Protein AF-A0A2W5SDN1-F1 (afdb_monomer_lite)

Radius of gyration: 18.57 Å; chains: 1; bounding box: 46×20×50 Å

Organism: Variovorax paradoxus (NCBI:txid34073)

Secondary structure (DSSP, 8-state):
--HHHHHHHHHHHHHTTSS-S-HHHHHHHHHHHHHHHHHHHHHHHHHS-----HHHHHHHHHHHHHHHHHHHHHHHHHHHHHHHHHHHHHHH--

Structure (mmCIF, N/CA/C/O backbone):
data_AF-A0A2W5SDN1-F1
#
_entry.id   AF-A0A2W5SDN1-F1
#
loop_
_atom_site.group_PDB
_atom_site.id
_atom_site.type_symbol
_atom_site.label_atom_id
_atom_site.label_alt_id
_atom_site.label_comp_id
_atom_site.label_asym_id
_atom_site.label_entity_id
_atom_site.label_seq_id
_atom_site.pdbx_PDB_ins_code
_atom_site.Cartn_x
_atom_site.Cartn_y
_atom_site.Cartn_z
_atom_site.occupancy
_atom_site.B_iso_or_equiv
_atom_site.auth_seq_id
_atom_site.auth_comp_id
_atom_site.auth_asym_id
_atom_site.auth_atom_id
_atom_site.pdbx_PDB_model_num
ATOM 1 N N . MET A 1 1 ? 22.053 10.374 -5.578 1.00 54.53 1 MET A N 1
ATOM 2 C CA . MET A 1 1 ? 20.990 11.155 -6.254 1.00 54.53 1 MET A CA 1
ATOM 3 C C . MET A 1 1 ? 19.885 11.469 -5.247 1.00 54.53 1 MET A C 1
ATOM 5 O O . MET A 1 1 ? 19.627 10.624 -4.400 1.00 54.53 1 MET A O 1
ATOM 9 N N . LYS A 1 2 ? 19.266 12.659 -5.261 1.00 60.94 2 LYS A N 1
ATOM 10 C CA . LYS A 1 2 ? 18.181 12.971 -4.306 1.00 60.94 2 LYS A CA 1
ATOM 11 C C . LYS A 1 2 ? 16.908 12.193 -4.702 1.00 60.94 2 LYS A C 1
ATOM 13 O O . LYS A 1 2 ? 16.585 12.199 -5.888 1.00 60.94 2 LYS A O 1
ATOM 18 N N . PRO A 1 3 ? 16.160 11.581 -3.761 1.00 54.34 3 PRO A N 1
ATOM 19 C CA . PRO A 1 3 ? 14.927 10.834 -4.058 1.00 54.34 3 PRO A CA 1
ATOM 20 C C . PRO A 1 3 ? 13.903 11.634 -4.873 1.00 54.34 3 PRO A C 1
ATOM 22 O O . PRO A 1 3 ? 13.243 11.092 -5.752 1.00 54.34 3 PRO A O 1
ATOM 25 N N . ALA A 1 4 ? 13.841 12.948 -4.639 1.00 58.00 4 ALA A N 1
ATOM 26 C CA . ALA A 1 4 ? 12.994 13.867 -5.394 1.00 58.00 4 ALA A CA 1
ATOM 27 C C . ALA A 1 4 ? 13.322 13.878 -6.897 1.00 58.00 4 ALA A C 1
ATOM 29 O O . ALA A 1 4 ? 12.419 13.868 -7.721 1.00 58.00 4 ALA A O 1
ATOM 30 N N . THR A 1 5 ? 14.605 13.834 -7.264 1.00 59.72 5 THR A N 1
ATOM 31 C CA . THR A 1 5 ? 15.045 13.822 -8.668 1.00 59.72 5 THR A CA 1
ATOM 32 C C . THR A 1 5 ? 14.633 12.531 -9.376 1.00 59.72 5 THR A C 1
ATOM 34 O O . THR A 1 5 ? 14.241 12.565 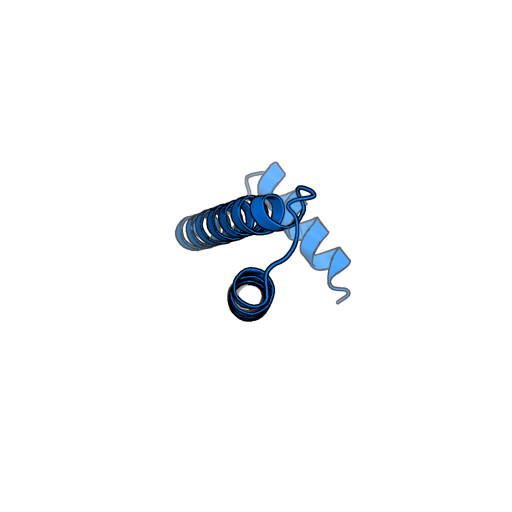-10.537 1.00 59.72 5 THR A O 1
ATOM 37 N N . TYR A 1 6 ? 14.678 11.402 -8.664 1.00 61.53 6 TYR A N 1
ATOM 38 C CA . TYR A 1 6 ? 14.247 10.108 -9.191 1.00 61.53 6 TYR A CA 1
ATOM 39 C C . TYR A 1 6 ? 12.728 10.057 -9.404 1.00 61.53 6 TYR A C 1
ATOM 41 O O . TYR A 1 6 ? 12.257 9.605 -10.445 1.00 61.53 6 TYR A O 1
ATOM 49 N N . LEU A 1 7 ? 11.961 10.602 -8.454 1.00 65.31 7 LEU A N 1
ATOM 50 C CA . LEU A 1 7 ? 10.506 10.702 -8.566 1.00 65.31 7 LEU A CA 1
ATOM 51 C C . LEU A 1 7 ? 10.085 11.566 -9.763 1.00 65.31 7 LEU A C 1
ATOM 53 O O . LEU A 1 7 ? 9.194 11.185 -10.517 1.00 65.31 7 LEU A O 1
ATOM 57 N N . THR A 1 8 ? 10.756 12.704 -9.970 1.00 72.44 8 THR A N 1
ATOM 58 C CA . THR A 1 8 ? 10.498 13.589 -11.115 1.00 72.44 8 THR A CA 1
ATOM 59 C C . THR A 1 8 ? 10.740 12.881 -12.447 1.00 72.44 8 THR A C 1
ATOM 61 O O . THR A 1 8 ? 9.964 13.070 -13.378 1.00 72.44 8 THR A O 1
ATOM 64 N N . LEU A 1 9 ? 11.771 12.036 -12.539 1.00 64.81 9 LEU A N 1
ATOM 65 C CA . LEU A 1 9 ? 12.069 11.263 -13.749 1.00 64.81 9 LEU A CA 1
ATOM 66 C C . LEU A 1 9 ? 11.055 10.143 -14.004 1.00 64.81 9 LEU A C 1
ATOM 68 O O . LEU A 1 9 ? 10.630 9.968 -15.141 1.00 64.81 9 LEU A O 1
ATOM 72 N N . LEU A 1 10 ? 10.606 9.439 -12.961 1.00 66.44 10 LEU A N 1
ATOM 73 C CA . LEU A 1 10 ? 9.527 8.448 -13.074 1.00 66.44 10 LEU A CA 1
ATOM 74 C C . LEU A 1 10 ? 8.228 9.081 -13.586 1.00 66.44 10 LEU A C 1
ATOM 76 O O . LEU A 1 10 ? 7.591 8.539 -14.486 1.00 66.44 10 LEU A O 1
ATOM 80 N N . ILE A 1 11 ? 7.862 10.249 -13.051 1.00 68.75 11 ILE A N 1
ATOM 81 C CA . ILE A 1 11 ? 6.680 11.000 -13.493 1.00 68.75 11 ILE A CA 1
ATOM 82 C C . ILE A 1 11 ? 6.861 11.479 -14.938 1.00 68.75 11 ILE A C 1
ATOM 84 O O . ILE A 1 11 ? 5.956 11.316 -15.751 1.00 68.75 11 ILE A O 1
ATOM 88 N N . HIS A 1 12 ? 8.029 12.034 -15.274 1.00 68.19 12 HIS A N 1
ATOM 89 C CA . HIS A 1 12 ? 8.330 12.519 -16.621 1.00 68.19 12 HIS A CA 1
ATOM 90 C C . HIS A 1 12 ? 8.251 11.401 -17.663 1.00 68.19 12 HIS A C 1
ATOM 92 O O . HIS A 1 12 ? 7.603 11.564 -18.693 1.00 68.19 12 HIS A O 1
ATOM 98 N N . ASN A 1 13 ? 8.847 10.244 -17.378 1.00 61.62 13 ASN A N 1
ATOM 99 C CA . ASN A 1 13 ? 8.794 9.117 -18.294 1.00 61.62 13 ASN A CA 1
ATOM 100 C C . ASN A 1 13 ? 7.353 8.579 -18.405 1.00 61.62 13 ASN A C 1
ATOM 102 O O . ASN A 1 13 ? 6.927 8.216 -19.499 1.00 61.62 13 ASN A O 1
ATOM 106 N N . HIS A 1 14 ? 6.592 8.526 -17.297 1.00 62.03 14 HIS A N 1
ATOM 107 C CA . HIS A 1 14 ? 5.208 8.028 -17.299 1.00 62.03 14 HIS A CA 1
ATOM 108 C C . HIS A 1 14 ? 4.306 8.905 -18.173 1.00 62.03 14 HIS A C 1
ATOM 110 O O . HIS A 1 14 ? 3.502 8.395 -18.947 1.00 62.03 14 HIS A O 1
ATOM 116 N N . VAL A 1 15 ? 4.483 10.226 -18.086 1.00 59.81 15 VAL A N 1
ATOM 117 C CA . VAL A 1 15 ? 3.776 11.211 -18.916 1.00 59.81 15 VAL A CA 1
ATOM 118 C C . VAL A 1 15 ? 4.178 11.106 -20.393 1.00 59.81 15 VAL A C 1
ATOM 120 O O . VAL A 1 15 ? 3.336 11.316 -21.262 1.00 59.81 15 VAL A O 1
ATOM 123 N N . ASN A 1 16 ? 5.429 10.743 -20.684 1.00 62.53 16 ASN A N 1
ATOM 124 C CA . ASN A 1 16 ? 5.963 10.680 -22.048 1.00 62.53 16 ASN A CA 1
ATOM 125 C C . ASN A 1 16 ? 5.892 9.288 -22.703 1.00 62.53 16 ASN A C 1
ATOM 127 O O . ASN A 1 16 ? 6.384 9.123 -23.817 1.00 62.53 16 ASN A O 1
ATOM 131 N N . ALA A 1 17 ? 5.270 8.302 -22.044 1.00 57.22 17 ALA A N 1
ATOM 132 C CA . ALA A 1 17 ? 5.097 6.931 -22.539 1.00 57.22 17 ALA A CA 1
ATOM 133 C C . ALA A 1 17 ? 6.407 6.227 -22.966 1.00 57.22 17 ALA A C 1
ATOM 135 O O . ALA A 1 17 ? 6.401 5.345 -23.825 1.00 57.22 17 ALA A O 1
ATOM 136 N N . THR A 1 18 ? 7.535 6.592 -22.353 1.00 57.50 18 THR A N 1
ATOM 137 C CA . THR A 1 18 ? 8.844 5.972 -22.601 1.00 57.50 18 THR A CA 1
ATOM 138 C C . THR A 1 18 ? 8.975 4.703 -21.758 1.00 57.50 18 THR A C 1
ATOM 140 O O . THR A 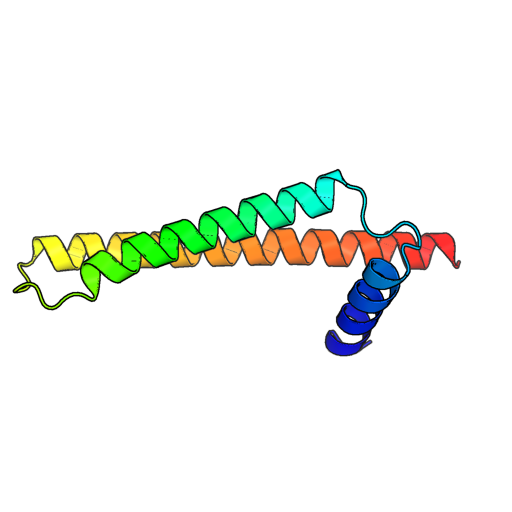1 18 ? 9.521 4.766 -20.668 1.00 57.50 18 THR A O 1
ATOM 143 N N . ASP A 1 19 ? 8.388 3.595 -22.223 1.00 56.59 19 ASP A N 1
ATOM 144 C CA . ASP A 1 19 ? 8.258 2.273 -21.568 1.00 56.59 19 ASP A CA 1
ATOM 145 C C . ASP A 1 19 ? 8.598 2.250 -20.062 1.00 56.59 19 ASP A C 1
ATOM 147 O O . ASP A 1 19 ? 9.680 1.867 -19.608 1.00 56.59 19 ASP A O 1
ATOM 151 N N . VAL A 1 20 ? 7.659 2.793 -19.285 1.00 56.97 20 VAL A N 1
ATOM 152 C CA . VAL A 1 20 ? 7.828 3.095 -17.865 1.00 56.97 20 VAL A CA 1
ATOM 153 C C . VAL A 1 20 ? 7.180 2.040 -17.027 1.00 56.97 20 VAL A C 1
ATOM 155 O O . VAL A 1 20 ? 5.956 1.947 -17.024 1.00 56.97 20 VAL A O 1
ATOM 158 N N . LEU A 1 21 ? 8.015 1.389 -16.220 1.00 55.09 21 LEU A N 1
ATOM 159 C CA . LEU A 1 21 ? 7.635 0.468 -15.161 1.00 55.09 21 LEU A CA 1
ATOM 160 C C . LEU A 1 21 ? 6.842 -0.737 -15.710 1.00 55.09 21 LEU A C 1
ATOM 162 O O . LEU A 1 21 ? 5.708 -0.582 -16.161 1.00 55.09 21 LEU A O 1
ATOM 166 N N . PRO A 1 22 ? 7.382 -1.966 -15.646 1.00 65.44 22 PRO A N 1
ATOM 167 C CA . PRO A 1 22 ? 6.665 -3.155 -16.101 1.00 65.44 22 PRO A CA 1
ATOM 168 C C . PRO A 1 22 ? 5.243 -3.175 -15.523 1.00 65.44 22 PRO A C 1
ATOM 170 O O . PRO A 1 22 ? 5.083 -2.995 -14.318 1.00 65.44 22 PRO A O 1
ATOM 173 N N . SER A 1 23 ? 4.213 -3.385 -16.350 1.00 63.41 23 SER A N 1
ATOM 174 C CA . SER A 1 23 ? 2.786 -3.262 -15.973 1.00 63.41 23 SER A CA 1
ATOM 175 C C . SER A 1 23 ? 2.425 -3.932 -14.639 1.00 63.41 23 SER A C 1
ATOM 177 O O . SER A 1 23 ? 1.694 -3.368 -13.828 1.00 63.41 23 SER A O 1
ATOM 179 N N . ARG A 1 24 ? 3.047 -5.081 -14.356 1.00 68.62 24 ARG A N 1
ATOM 180 C CA . ARG A 1 24 ? 2.943 -5.819 -13.086 1.00 68.62 24 ARG A CA 1
ATOM 181 C C . ARG A 1 24 ? 3.298 -4.991 -11.838 1.00 68.62 24 ARG A C 1
ATOM 183 O O . ARG A 1 24 ? 2.695 -5.170 -10.786 1.00 68.62 24 ARG A O 1
ATOM 190 N N . GLU A 1 25 ? 4.291 -4.110 -11.931 1.00 63.53 25 GLU A N 1
ATOM 191 C CA . GLU A 1 25 ? 4.776 -3.273 -10.827 1.00 63.53 25 GLU A CA 1
ATOM 192 C C . GLU A 1 25 ? 3.819 -2.102 -10.581 1.00 63.53 25 GLU A C 1
ATOM 194 O O . GLU A 1 25 ? 3.562 -1.738 -9.433 1.00 63.53 25 GLU A O 1
ATOM 199 N N . LEU A 1 26 ? 3.215 -1.571 -11.649 1.00 68.69 26 LEU A N 1
ATOM 200 C CA . LEU A 1 26 ? 2.174 -0.550 -11.555 1.00 68.69 26 LEU A CA 1
ATOM 201 C C . LEU A 1 26 ? 0.890 -1.114 -10.930 1.00 68.69 26 LEU A C 1
ATOM 203 O O . LEU A 1 26 ? 0.263 -0.454 -10.100 1.00 68.69 26 LEU A O 1
ATOM 207 N N . ASP A 1 27 ? 0.513 -2.337 -11.294 1.00 73.25 27 ASP A N 1
ATOM 208 C CA . ASP A 1 27 ? -0.661 -3.006 -10.733 1.00 73.25 27 ASP A CA 1
ATOM 209 C C . ASP A 1 27 ? -0.476 -3.329 -9.244 1.00 73.25 27 ASP A C 1
ATOM 211 O O . ASP A 1 27 ? -1.393 -3.114 -8.448 1.00 73.25 27 ASP A O 1
ATOM 215 N N . ALA A 1 28 ? 0.732 -3.731 -8.832 1.00 74.06 28 ALA A N 1
ATOM 216 C CA . ALA A 1 28 ? 1.067 -3.912 -7.420 1.00 74.06 28 ALA A CA 1
ATOM 217 C C . ALA A 1 28 ? 0.936 -2.600 -6.618 1.00 74.06 28 ALA A C 1
ATOM 219 O O . ALA A 1 28 ? 0.390 -2.594 -5.511 1.00 74.06 28 ALA A O 1
ATOM 220 N N . LEU A 1 29 ? 1.368 -1.469 -7.188 1.00 72.81 29 LEU A N 1
ATOM 221 C CA . LEU A 1 29 ? 1.240 -0.157 -6.548 1.00 72.81 29 LEU A CA 1
ATOM 222 C C . LEU A 1 29 ? -0.228 0.292 -6.434 1.00 72.81 29 LEU A C 1
ATOM 224 O O . LEU A 1 29 ? -0.653 0.801 -5.392 1.00 72.81 29 LEU A O 1
ATOM 228 N N . LYS A 1 30 ? -1.035 0.067 -7.477 1.00 71.94 30 LYS A N 1
ATOM 229 C CA . LYS A 1 30 ? -2.486 0.321 -7.450 1.00 71.94 30 LYS A CA 1
ATOM 230 C C . LYS A 1 30 ? -3.196 -0.524 -6.388 1.00 71.94 30 LYS A C 1
ATOM 232 O O . LYS A 1 30 ? -4.034 -0.003 -5.656 1.00 71.94 30 LYS A O 1
ATOM 237 N N . ALA A 1 31 ? -2.840 -1.801 -6.258 1.00 79.44 31 ALA A N 1
ATOM 238 C CA . ALA A 1 31 ? -3.405 -2.672 -5.230 1.00 79.44 31 ALA A CA 1
ATOM 239 C C . ALA A 1 31 ? -3.047 -2.186 -3.814 1.00 79.44 31 ALA A C 1
ATOM 241 O O . ALA A 1 31 ? -3.922 -2.070 -2.955 1.00 79.44 31 ALA A O 1
ATOM 242 N N . SER A 1 32 ? -1.784 -1.815 -3.589 1.00 74.88 32 SER A N 1
ATOM 243 C CA . SER A 1 32 ? -1.322 -1.289 -2.299 1.00 74.88 32 SER A CA 1
ATOM 244 C C . SER A 1 32 ? -2.023 0.024 -1.916 1.00 74.88 32 SER A C 1
ATOM 246 O O . SER A 1 32 ? -2.513 0.175 -0.796 1.00 74.88 32 SER A O 1
ATOM 248 N N . THR A 1 33 ? -2.161 0.960 -2.859 1.00 73.38 33 THR A N 1
ATOM 249 C CA . THR A 1 33 ? -2.883 2.225 -2.620 1.00 73.38 33 THR A CA 1
ATOM 250 C C . THR A 1 33 ? -4.371 2.016 -2.334 1.00 73.38 33 THR A C 1
ATOM 252 O O . THR A 1 33 ? -4.918 2.672 -1.442 1.00 73.38 33 THR A O 1
ATOM 255 N N . ALA A 1 34 ? -5.024 1.068 -3.012 1.00 78.69 34 ALA A N 1
ATOM 256 C CA . ALA A 1 34 ? -6.405 0.693 -2.719 1.00 78.69 34 ALA A CA 1
ATOM 257 C C . ALA A 1 34 ? -6.558 0.109 -1.302 1.00 78.69 34 ALA A C 1
ATOM 259 O O . ALA A 1 34 ? -7.526 0.440 -0.607 1.00 78.69 34 ALA A O 1
ATOM 260 N N . HIS A 1 35 ? -5.589 -0.697 -0.851 1.00 82.38 35 HIS A N 1
ATOM 261 C CA . HIS A 1 35 ? -5.589 -1.264 0.496 1.00 82.38 35 HIS A CA 1
ATOM 262 C C . HIS A 1 35 ? -5.458 -0.171 1.568 1.00 82.38 35 HIS A C 1
ATOM 264 O O . HIS A 1 35 ? -6.287 -0.088 2.476 1.00 82.38 35 HIS A O 1
ATOM 270 N N . MET A 1 36 ? -4.510 0.758 1.405 1.00 78.25 36 MET A N 1
ATOM 271 C CA . MET A 1 36 ? -4.359 1.904 2.315 1.00 78.25 36 MET A CA 1
ATOM 272 C C . MET A 1 36 ? -5.624 2.774 2.383 1.00 78.25 36 MET A C 1
ATOM 274 O O . MET A 1 36 ? -6.018 3.234 3.456 1.00 78.25 36 MET A O 1
ATOM 278 N N . ALA A 1 37 ? -6.310 2.978 1.254 1.00 75.06 37 ALA A N 1
ATOM 279 C CA . ALA A 1 37 ? -7.571 3.716 1.229 1.00 75.06 37 ALA A CA 1
ATOM 280 C C . ALA A 1 37 ? -8.690 3.002 2.011 1.00 75.06 37 ALA A C 1
ATOM 282 O O . ALA A 1 37 ? -9.538 3.674 2.604 1.00 75.06 37 ALA A O 1
ATOM 283 N N . ALA A 1 38 ? -8.704 1.664 2.024 1.00 84.94 38 ALA A N 1
ATOM 284 C CA . ALA A 1 38 ? -9.641 0.872 2.819 1.00 84.94 38 ALA A CA 1
ATOM 285 C C . ALA A 1 38 ? -9.378 1.014 4.323 1.00 84.94 38 ALA A C 1
ATOM 287 O O . ALA A 1 38 ? -10.305 1.335 5.066 1.00 84.94 38 ALA A O 1
ATOM 288 N N . LEU A 1 39 ? -8.118 0.917 4.750 1.00 84.50 39 LEU A N 1
ATOM 289 C CA . LEU A 1 39 ? -7.709 1.182 6.136 1.00 84.50 39 LEU A CA 1
ATOM 290 C C . LEU A 1 39 ? -8.109 2.582 6.605 1.00 84.50 39 LEU A C 1
ATOM 292 O O . LEU A 1 39 ? -8.669 2.751 7.686 1.00 84.50 39 LEU A O 1
ATOM 296 N N . GLY A 1 40 ? -7.914 3.594 5.757 1.00 77.00 40 GLY A N 1
ATOM 297 C CA . GLY A 1 40 ? -8.350 4.957 6.054 1.00 77.00 40 GLY A CA 1
ATOM 298 C C . GLY A 1 40 ? -9.873 5.113 6.186 1.00 77.00 40 GLY A C 1
ATOM 299 O O . GLY A 1 40 ? -10.339 6.076 6.795 1.00 77.00 40 GLY A O 1
ATOM 300 N N . ARG A 1 41 ? -10.683 4.216 5.606 1.00 84.19 41 ARG A N 1
ATOM 301 C CA . ARG A 1 41 ? -12.140 4.187 5.838 1.00 84.19 41 ARG A CA 1
ATOM 302 C C . ARG A 1 41 ? -12.479 3.538 7.178 1.00 84.19 41 ARG A C 1
ATOM 304 O O . ARG A 1 41 ? -13.345 4.066 7.866 1.00 84.19 41 ARG A O 1
ATOM 311 N N . GLU A 1 42 ? -11.783 2.471 7.565 1.00 81.31 42 GLU A N 1
ATOM 312 C CA . GLU A 1 42 ? -11.970 1.833 8.877 1.00 81.31 42 GLU A CA 1
ATOM 313 C C . GLU A 1 42 ? -11.597 2.776 10.022 1.00 81.31 42 GLU A C 1
ATOM 315 O O . GLU A 1 42 ? -12.409 3.002 10.913 1.00 81.31 42 GLU A O 1
ATOM 320 N N . LEU A 1 43 ? -10.441 3.445 9.944 1.00 78.38 43 LEU A N 1
ATOM 321 C CA . LEU A 1 43 ? -10.016 4.419 10.959 1.00 78.38 43 LEU A CA 1
ATOM 322 C C . LEU A 1 43 ? -11.032 5.549 11.169 1.00 78.38 43 LEU A C 1
ATOM 324 O O . LEU A 1 43 ? -11.227 6.018 12.287 1.00 78.38 43 LEU A O 1
ATOM 328 N N . ARG A 1 44 ? -11.718 5.976 10.102 1.00 78.62 44 ARG A N 1
ATOM 329 C CA . ARG A 1 44 ? -12.746 7.021 10.192 1.00 78.62 44 ARG A CA 1
ATOM 330 C C . ARG A 1 44 ? -13.961 6.601 11.014 1.00 78.62 44 ARG A C 1
ATOM 332 O O . ARG A 1 44 ? -14.580 7.479 11.603 1.00 78.62 44 ARG A O 1
ATOM 339 N N . LYS A 1 45 ? -14.281 5.306 11.100 1.00 77.00 45 LYS A N 1
ATOM 340 C CA . LYS A 1 45 ? -15.387 4.812 11.938 1.00 77.00 45 LYS A CA 1
ATOM 341 C C . LYS A 1 45 ? -15.119 5.036 13.428 1.00 77.00 45 LYS A C 1
ATOM 343 O O . LYS A 1 45 ? -16.055 5.323 14.161 1.00 77.00 45 LYS A O 1
ATOM 348 N N . PHE A 1 46 ? -13.851 4.989 13.840 1.00 67.12 46 PHE A N 1
ATOM 349 C CA . PHE A 1 46 ? -13.420 5.250 15.218 1.00 67.12 46 PHE A CA 1
ATOM 350 C C . PHE A 1 46 ? -13.232 6.742 15.535 1.00 67.12 46 PHE A C 1
ATOM 352 O O . PHE A 1 46 ? -13.157 7.119 16.698 1.00 67.12 46 PHE A O 1
ATOM 359 N N . ALA A 1 47 ? -13.139 7.602 14.515 1.00 64.75 47 ALA A N 1
ATOM 360 C CA . ALA A 1 47 ? -12.997 9.051 14.685 1.00 64.75 47 ALA A CA 1
ATOM 361 C C . ALA A 1 47 ? -14.345 9.785 14.843 1.00 64.75 47 ALA A C 1
ATOM 363 O O . ALA A 1 47 ? -14.365 10.969 15.180 1.00 64.75 47 ALA A O 1
ATOM 364 N N . VAL A 1 48 ? -15.470 9.108 14.579 1.00 67.88 48 VAL A N 1
ATOM 365 C CA . VAL A 1 48 ? -16.814 9.620 14.886 1.00 67.88 48 VAL A CA 1
ATOM 366 C C . VAL A 1 48 ? -16.981 9.611 16.412 1.00 67.88 48 VAL A C 1
ATOM 368 O O . VAL A 1 48 ? -16.614 8.613 17.029 1.00 67.88 48 VAL A O 1
ATOM 371 N N . PRO A 1 49 ? -17.506 10.679 17.044 1.00 57.56 49 PRO A N 1
ATOM 372 C CA . PRO A 1 49 ? -17.623 10.758 18.497 1.00 57.56 49 PRO A CA 1
ATOM 373 C C . PRO A 1 49 ? -18.730 9.821 18.995 1.00 57.56 49 PRO A C 1
ATOM 375 O O . PRO A 1 49 ? -19.849 10.252 19.257 1.00 57.56 49 PRO A O 1
ATOM 378 N N . ASN A 1 50 ? -18.419 8.533 19.110 1.00 56.81 50 ASN A N 1
ATOM 379 C CA . ASN A 1 50 ? -19.205 7.578 19.874 1.00 56.81 50 ASN A CA 1
ATOM 380 C C . ASN A 1 50 ? -18.559 7.417 21.252 1.00 56.81 50 ASN A C 1
ATOM 382 O O . ASN A 1 50 ? -17.339 7.329 21.382 1.00 56.81 50 ASN A O 1
ATOM 386 N N . SER A 1 51 ? -19.403 7.466 22.280 1.00 58.06 51 SER A N 1
ATOM 387 C CA . SER A 1 51 ? -19.065 7.278 23.690 1.00 58.06 51 SER A CA 1
ATOM 388 C C . SER A 1 51 ? -18.205 6.027 23.875 1.00 58.06 51 SER A C 1
ATOM 390 O O . SER A 1 51 ? -18.686 4.928 23.627 1.00 58.06 51 SER A O 1
ATOM 392 N N . SER A 1 52 ? -16.946 6.202 24.274 1.00 59.09 52 SER A N 1
ATOM 393 C CA . SER A 1 52 ? -15.943 5.136 24.284 1.00 59.09 52 SER A CA 1
ATOM 394 C C . SER A 1 52 ? -16.128 4.168 25.454 1.00 59.09 52 SER A C 1
ATOM 396 O O . SER A 1 52 ? -15.874 4.552 26.601 1.00 59.09 52 SER A O 1
ATOM 398 N N . ASP A 1 53 ? -16.486 2.920 25.153 1.00 65.50 53 ASP A N 1
ATOM 399 C CA . ASP A 1 53 ? -16.296 1.783 26.058 1.00 65.50 53 ASP A CA 1
ATOM 400 C C . ASP A 1 53 ? -14.857 1.234 25.944 1.00 65.50 53 ASP A C 1
ATOM 402 O O . ASP A 1 53 ? -14.144 1.466 24.965 1.00 65.50 53 ASP A O 1
ATOM 406 N N . VAL A 1 54 ? -14.39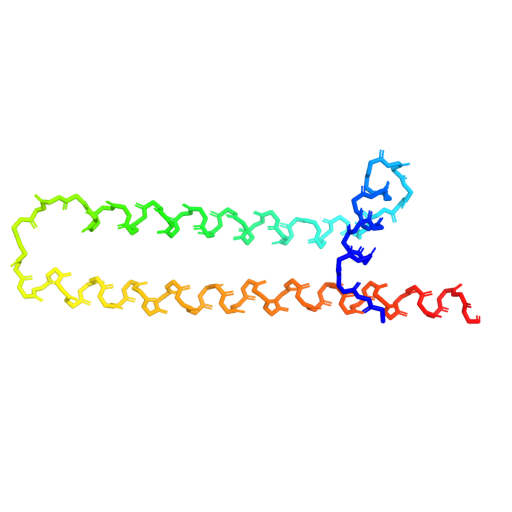0 0.493 26.957 1.00 64.62 54 VAL A N 1
ATOM 407 C CA . VAL A 1 54 ? -13.017 -0.071 27.005 1.00 64.62 54 VAL A CA 1
ATOM 408 C C . VAL A 1 54 ? -12.725 -1.011 25.821 1.00 64.62 54 VAL A C 1
ATOM 410 O O . VAL A 1 54 ? -11.577 -1.126 25.387 1.00 64.62 54 VAL A O 1
ATOM 413 N N . GLU A 1 55 ? -13.761 -1.643 25.271 1.00 70.56 55 GLU A N 1
ATOM 414 C CA . GLU A 1 55 ? -13.689 -2.539 24.112 1.00 70.56 55 GLU A CA 1
ATOM 415 C C . GLU A 1 55 ? -13.470 -1.781 22.784 1.00 70.56 55 GLU A C 1
ATOM 417 O O . GLU A 1 55 ? -12.771 -2.273 21.897 1.00 70.56 55 GLU A O 1
ATOM 422 N N . ASP A 1 56 ? -13.935 -0.529 22.676 1.00 69.75 56 ASP A N 1
ATOM 423 C CA . ASP A 1 56 ? -13.664 0.325 21.509 1.00 69.75 56 ASP A CA 1
ATOM 424 C C . ASP A 1 56 ? -12.193 0.766 21.460 1.00 69.75 56 ASP A C 1
ATOM 426 O O . ASP A 1 56 ? -11.597 0.901 20.387 1.00 69.75 56 ASP A O 1
ATOM 430 N N . LEU A 1 57 ? -11.574 0.963 22.629 1.00 75.44 57 LEU A N 1
ATOM 431 C CA . LEU A 1 57 ? -10.173 1.375 22.742 1.00 75.44 57 LEU A CA 1
ATOM 432 C C . LEU A 1 57 ? -9.196 0.242 22.400 1.00 75.44 57 LEU A C 1
ATOM 434 O O . LEU A 1 57 ? -8.148 0.504 21.801 1.00 75.44 57 LEU A O 1
ATOM 438 N N . SER A 1 58 ? -9.515 -1.009 22.753 1.00 79.94 58 SER A N 1
ATOM 439 C CA . SER A 1 58 ? -8.704 -2.167 22.349 1.00 79.94 58 SER A CA 1
ATOM 440 C C . SER A 1 58 ? -8.802 -2.412 20.843 1.00 79.94 58 SER A C 1
ATOM 442 O O . SER A 1 58 ? -7.766 -2.560 20.195 1.00 79.94 58 SER A O 1
ATOM 444 N N . ALA A 1 59 ? -10.007 -2.344 20.269 1.00 80.62 59 ALA A N 1
ATOM 445 C CA . ALA A 1 59 ? -10.223 -2.468 18.829 1.00 80.62 59 ALA A CA 1
ATOM 446 C C . ALA A 1 59 ? -9.507 -1.361 18.034 1.00 80.62 59 ALA A C 1
ATOM 448 O O . ALA A 1 59 ? -8.875 -1.634 17.011 1.00 80.62 59 ALA A O 1
ATOM 449 N N . LEU A 1 60 ? -9.534 -0.117 18.527 1.00 79.56 60 LEU A N 1
ATOM 450 C CA . LEU A 1 60 ? -8.806 0.996 17.917 1.00 79.56 60 LEU A CA 1
ATOM 451 C C . LEU A 1 60 ? -7.287 0.778 17.946 1.00 79.56 60 LEU A C 1
ATOM 453 O O . LEU A 1 60 ? -6.610 1.022 16.946 1.00 79.56 60 LEU A O 1
ATOM 457 N N . ARG A 1 61 ? -6.738 0.313 19.074 1.00 80.56 61 ARG A N 1
ATOM 458 C CA . ARG A 1 61 ? -5.307 -0.008 19.185 1.00 80.56 61 ARG A CA 1
ATOM 459 C C . ARG A 1 61 ? -4.910 -1.086 18.179 1.00 80.56 61 ARG A C 1
ATOM 461 O O . ARG A 1 61 ? -3.919 -0.914 17.473 1.00 80.56 61 ARG A O 1
ATOM 468 N N . ASP A 1 62 ? -5.680 -2.163 18.097 1.00 87.06 62 ASP A N 1
ATOM 469 C CA . ASP A 1 62 ? -5.383 -3.285 17.208 1.00 87.06 62 ASP A CA 1
ATOM 470 C C . ASP A 1 62 ? -5.493 -2.860 15.728 1.00 87.06 62 ASP A C 1
ATOM 472 O O . ASP A 1 62 ? -4.663 -3.242 14.900 1.00 87.06 62 ASP A O 1
ATOM 476 N N . LEU A 1 63 ? -6.433 -1.966 15.396 1.00 84.25 63 LEU A N 1
ATOM 477 C CA . LEU A 1 63 ? -6.513 -1.355 14.069 1.00 84.25 63 LEU A CA 1
ATOM 478 C C . LEU A 1 63 ? -5.305 -0.456 13.764 1.00 84.25 63 LEU A C 1
ATOM 480 O O . LEU A 1 63 ? -4.772 -0.512 12.658 1.00 84.25 63 LEU A O 1
ATOM 484 N N . LEU A 1 64 ? -4.849 0.368 14.709 1.00 82.06 64 LEU A N 1
ATOM 485 C CA . LEU A 1 64 ? -3.664 1.217 14.519 1.00 82.06 64 LEU A CA 1
ATOM 486 C C . LEU A 1 64 ? -2.393 0.385 14.303 1.00 82.06 64 LEU A C 1
ATOM 488 O O . LEU A 1 64 ? -1.560 0.734 13.464 1.00 82.06 64 LEU A O 1
ATOM 492 N N . GLU A 1 65 ? -2.263 -0.730 15.018 1.00 85.69 65 GLU A N 1
ATOM 493 C CA . GLU A 1 65 ? -1.202 -1.717 14.811 1.00 85.69 65 GLU A CA 1
ATOM 494 C C . GLU A 1 65 ? -1.254 -2.320 13.402 1.00 85.69 65 GLU A C 1
ATOM 496 O O . GLU A 1 65 ? -0.239 -2.362 12.697 1.00 85.69 65 GLU A O 1
ATOM 501 N N . HIS A 1 66 ? -2.449 -2.699 12.947 1.00 84.38 66 HIS A N 1
ATOM 502 C CA . HIS A 1 66 ? -2.662 -3.213 11.598 1.00 84.38 66 HIS A CA 1
ATOM 503 C C . HIS A 1 66 ? -2.315 -2.170 10.519 1.00 84.38 66 HIS A C 1
ATOM 505 O O . HIS A 1 66 ? -1.578 -2.468 9.579 1.00 84.38 66 HIS A O 1
ATOM 511 N N . VAL A 1 67 ? -2.738 -0.913 10.698 1.00 84.44 67 VAL A N 1
ATOM 512 C CA . VAL A 1 67 ? -2.381 0.210 9.812 1.00 84.44 67 VAL A CA 1
ATOM 513 C C . VAL A 1 67 ? -0.873 0.400 9.747 1.00 84.44 67 VAL A C 1
ATOM 515 O O . VAL A 1 67 ? -0.323 0.567 8.659 1.00 84.44 67 VAL A O 1
ATOM 518 N N . ARG A 1 68 ? -0.183 0.366 10.892 1.00 79.31 68 ARG A N 1
ATOM 519 C CA . ARG A 1 68 ? 1.275 0.513 10.927 1.00 79.31 68 ARG A CA 1
ATOM 520 C C . ARG A 1 68 ? 1.964 -0.581 10.115 1.00 79.31 68 ARG A C 1
ATOM 522 O O . ARG A 1 68 ? 2.907 -0.280 9.384 1.00 79.31 68 ARG A O 1
ATOM 529 N N . HIS A 1 69 ? 1.499 -1.822 10.237 1.00 88.56 69 HIS A N 1
ATOM 530 C CA . HIS A 1 69 ? 2.044 -2.949 9.488 1.00 88.56 69 HIS A CA 1
ATOM 531 C C . HIS A 1 69 ? 1.831 -2.789 7.977 1.00 88.56 69 HIS A C 1
ATOM 533 O O . HIS A 1 69 ? 2.781 -2.899 7.203 1.00 88.56 69 HIS A O 1
ATOM 539 N N . GLU A 1 70 ? 0.617 -2.437 7.561 1.00 81.62 70 GLU A N 1
ATOM 540 C CA . GLU A 1 70 ? 0.266 -2.243 6.150 1.00 81.62 70 GLU A CA 1
ATOM 541 C C . GLU A 1 70 ? 1.039 -1.084 5.509 1.00 81.62 70 GLU A C 1
ATOM 543 O O . GLU A 1 70 ?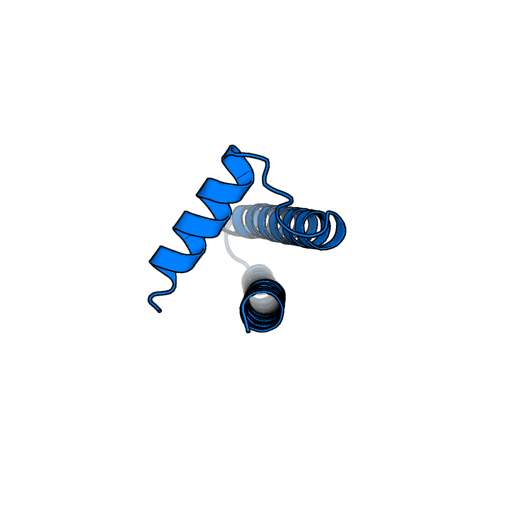 1.569 -1.216 4.406 1.00 81.62 70 GLU A O 1
ATOM 548 N N . VAL A 1 71 ? 1.204 0.031 6.226 1.00 78.75 71 VAL A N 1
ATOM 549 C CA . VAL A 1 71 ? 2.029 1.160 5.767 1.00 78.75 71 VAL A CA 1
ATOM 550 C C . VAL A 1 71 ? 3.500 0.755 5.631 1.00 78.75 71 VAL A C 1
ATOM 552 O O . VAL A 1 71 ? 4.157 1.142 4.661 1.00 78.75 71 VAL A O 1
ATOM 555 N N . ALA A 1 72 ? 4.033 -0.027 6.573 1.00 75.62 72 ALA A N 1
ATOM 556 C CA . ALA A 1 72 ? 5.404 -0.525 6.492 1.00 75.62 72 ALA A CA 1
ATOM 557 C C . ALA A 1 72 ? 5.599 -1.455 5.282 1.00 75.62 72 ALA A C 1
ATOM 559 O O . ALA A 1 72 ? 6.552 -1.267 4.524 1.00 75.62 72 ALA A O 1
ATOM 560 N N . SER A 1 73 ? 4.6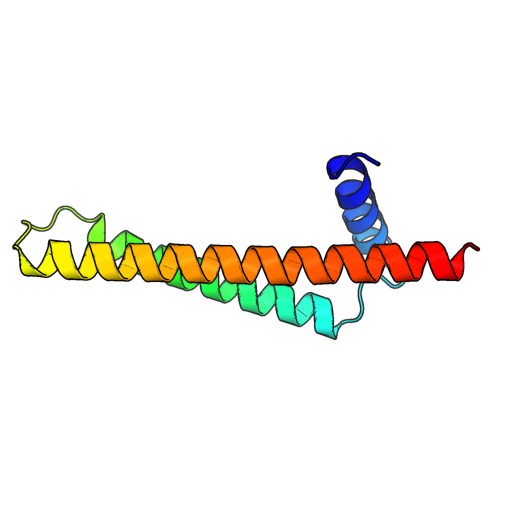60 -2.377 5.055 1.00 83.12 73 SER A N 1
ATOM 561 C CA . SER A 1 73 ? 4.648 -3.291 3.906 1.00 83.12 73 SER A CA 1
ATOM 562 C C . SER A 1 73 ? 4.578 -2.536 2.573 1.00 83.12 73 SER A C 1
ATOM 564 O O . SER A 1 73 ? 5.402 -2.744 1.680 1.00 83.12 73 SER A O 1
ATOM 566 N N . ALA A 1 74 ? 3.670 -1.561 2.456 1.00 78.00 74 ALA A N 1
ATOM 567 C CA . ALA A 1 74 ? 3.546 -0.714 1.271 1.00 78.00 74 ALA A CA 1
ATOM 568 C C . ALA A 1 74 ? 4.832 0.080 0.982 1.00 78.00 74 ALA A C 1
ATOM 570 O O . ALA A 1 74 ? 5.259 0.205 -0.173 1.00 78.00 74 ALA A O 1
ATOM 571 N N . ARG A 1 75 ? 5.481 0.603 2.031 1.00 78.25 75 ARG A N 1
ATOM 572 C CA . ARG A 1 75 ? 6.759 1.315 1.917 1.00 78.25 75 ARG A CA 1
ATOM 573 C C . ARG A 1 75 ? 7.877 0.393 1.436 1.00 78.25 75 ARG A C 1
ATOM 575 O O . ARG A 1 75 ? 8.659 0.800 0.577 1.00 78.25 75 ARG A O 1
ATOM 582 N N . GLU A 1 76 ? 7.961 -0.820 1.970 1.00 80.12 76 GLU A N 1
ATOM 583 C CA . GLU A 1 76 ? 8.961 -1.808 1.564 1.00 80.12 76 GLU A CA 1
ATOM 584 C C . GLU A 1 76 ? 8.771 -2.231 0.104 1.00 80.12 76 GLU A C 1
ATOM 586 O O . GLU A 1 76 ? 9.719 -2.15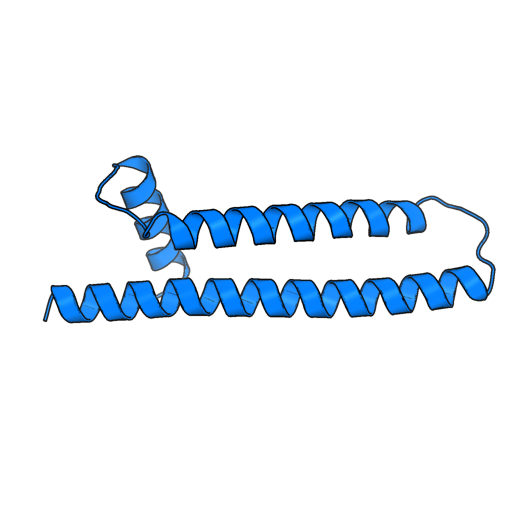6 -0.681 1.00 80.12 76 GLU A O 1
ATOM 591 N N . ALA A 1 77 ? 7.539 -2.559 -0.293 1.00 77.38 77 ALA A N 1
ATOM 592 C CA . ALA A 1 77 ? 7.202 -2.893 -1.674 1.00 77.38 77 ALA A CA 1
ATOM 593 C C . ALA A 1 77 ? 7.562 -1.751 -2.642 1.00 77.38 77 ALA A C 1
ATOM 595 O O . ALA A 1 77 ? 8.205 -1.979 -3.668 1.00 77.38 77 ALA A O 1
ATOM 596 N N . SER A 1 78 ? 7.226 -0.509 -2.282 1.00 73.56 78 SER A N 1
ATOM 597 C CA . SER A 1 78 ? 7.568 0.677 -3.077 1.00 73.56 78 SER A CA 1
ATOM 598 C C . SER A 1 78 ? 9.084 0.872 -3.191 1.00 73.56 78 SER A C 1
ATOM 600 O O . SER A 1 78 ? 9.598 1.146 -4.275 1.00 73.56 78 SER A O 1
ATOM 602 N N . SER A 1 79 ? 9.820 0.687 -2.092 1.00 74.88 79 SER A N 1
ATOM 603 C CA . SER A 1 79 ? 11.286 0.764 -2.075 1.00 74.88 79 SER A CA 1
ATOM 604 C C . SER A 1 79 ? 11.922 -0.302 -2.971 1.00 74.88 79 SER A C 1
ATOM 606 O O . SER A 1 79 ? 12.860 -0.010 -3.710 1.00 74.88 79 SER A O 1
ATOM 608 N N . ALA A 1 80 ? 11.389 -1.527 -2.961 1.00 75.94 80 ALA A N 1
ATOM 609 C CA . ALA A 1 80 ? 11.874 -2.617 -3.802 1.00 75.94 80 ALA A CA 1
ATOM 610 C C . ALA A 1 80 ? 11.672 -2.335 -5.298 1.00 75.94 80 ALA A C 1
ATOM 612 O O . ALA A 1 80 ? 12.577 -2.591 -6.093 1.00 75.94 80 ALA A O 1
ATOM 613 N N . VAL A 1 81 ? 10.520 -1.772 -5.680 1.00 75.75 81 VAL A N 1
ATOM 614 C CA . VAL A 1 81 ? 10.248 -1.338 -7.061 1.00 75.75 81 VAL A CA 1
ATOM 615 C C . VAL A 1 81 ? 11.240 -0.254 -7.482 1.00 75.75 81 VAL A C 1
ATOM 617 O O . VAL A 1 81 ? 11.902 -0.395 -8.509 1.00 75.75 81 VAL A O 1
ATOM 620 N N . VAL A 1 82 ? 11.413 0.787 -6.663 1.00 74.06 82 VAL A N 1
ATOM 621 C CA . VAL A 1 82 ? 12.381 1.868 -6.918 1.00 74.06 82 VAL A CA 1
ATOM 622 C C . VAL A 1 82 ? 13.802 1.320 -7.075 1.00 74.06 82 VAL A C 1
ATOM 624 O O . VAL A 1 82 ? 14.502 1.682 -8.018 1.00 74.06 82 VAL A O 1
ATOM 627 N N . LYS A 1 83 ? 14.224 0.412 -6.189 1.00 74.12 83 LYS A N 1
ATOM 628 C CA . LYS A 1 83 ? 15.560 -0.189 -6.230 1.00 74.12 83 LYS A CA 1
ATOM 629 C C . LYS A 1 83 ? 15.786 -0.997 -7.509 1.00 74.12 83 LYS A C 1
ATOM 631 O O . LYS A 1 83 ? 16.790 -0.784 -8.176 1.00 74.12 83 LYS A O 1
ATOM 636 N N . ARG A 1 84 ? 14.844 -1.871 -7.882 1.00 70.44 84 ARG A N 1
ATOM 637 C CA . ARG A 1 84 ? 14.946 -2.677 -9.113 1.00 70.44 84 ARG A CA 1
ATOM 638 C C . ARG A 1 84 ? 15.006 -1.815 -10.368 1.00 70.44 84 ARG A C 1
ATOM 640 O O . ARG A 1 84 ? 15.761 -2.119 -11.284 1.00 70.44 84 ARG A O 1
ATOM 647 N N . ASN A 1 85 ? 14.232 -0.733 -10.407 1.00 66.12 85 ASN A N 1
ATOM 648 C CA . ASN A 1 85 ? 14.259 0.188 -11.538 1.00 66.12 85 ASN A CA 1
ATOM 649 C C . ASN A 1 85 ? 15.584 0.962 -11.611 1.00 66.12 85 ASN A C 1
ATOM 651 O O . ASN A 1 85 ? 16.082 1.198 -12.708 1.00 66.12 85 ASN A O 1
ATOM 655 N N . LEU A 1 86 ? 16.185 1.321 -10.471 1.00 68.06 86 LEU A N 1
ATOM 656 C CA . LEU A 1 86 ? 17.532 1.898 -10.438 1.00 68.06 86 LEU A CA 1
ATOM 657 C C . LEU A 1 86 ? 18.589 0.904 -10.951 1.00 68.06 86 LEU A C 1
ATOM 659 O O . LEU A 1 86 ? 19.352 1.255 -11.844 1.00 68.06 86 LEU A O 1
ATOM 663 N N . GLU A 1 87 ? 18.584 -0.335 -10.449 1.00 71.25 87 GLU A N 1
ATOM 664 C CA . GLU A 1 87 ? 19.506 -1.402 -10.877 1.00 71.25 87 GLU A CA 1
ATOM 665 C C . GLU A 1 87 ? 19.381 -1.690 -12.386 1.00 71.25 87 GLU A C 1
ATOM 667 O O . GLU A 1 87 ? 20.384 -1.796 -13.090 1.00 71.25 87 GLU A O 1
ATOM 672 N N . SER A 1 88 ? 18.150 -1.762 -12.910 1.00 64.56 88 SER A N 1
ATOM 673 C CA . SER A 1 88 ? 17.898 -1.943 -14.345 1.00 64.56 88 SER A CA 1
ATOM 674 C C . SER A 1 88 ? 18.414 -0.774 -15.184 1.00 64.56 88 SER A C 1
ATOM 676 O O . SER A 1 88 ? 18.850 -0.987 -16.313 1.00 64.56 88 SER A O 1
ATOM 678 N N . TRP A 1 89 ? 18.339 0.456 -14.672 1.00 64.31 89 TRP A N 1
ATOM 679 C CA . TRP A 1 89 ? 18.815 1.637 -15.387 1.00 64.31 89 TRP A CA 1
ATOM 680 C C . TRP A 1 89 ? 20.343 1.696 -15.428 1.00 64.31 89 TRP A C 1
ATOM 682 O O . TRP A 1 89 ? 20.905 1.919 -16.500 1.00 64.31 89 TRP A O 1
ATOM 692 N N . GLU A 1 90 ? 21.003 1.436 -14.294 1.00 69.19 90 GLU A N 1
ATOM 693 C CA . GLU A 1 90 ? 22.466 1.363 -14.199 1.00 69.19 90 GLU A CA 1
ATOM 694 C C . GLU A 1 90 ? 23.027 0.242 -15.083 1.00 69.19 90 GLU A C 1
ATOM 696 O O . GLU A 1 90 ? 24.008 0.459 -15.782 1.00 69.19 90 GLU A O 1
ATOM 701 N N . GLY A 1 91 ? 22.375 -0.925 -15.128 1.00 63.88 91 GLY A N 1
ATOM 702 C CA . GLY A 1 91 ? 22.795 -2.038 -15.986 1.00 63.88 91 GLY A CA 1
ATOM 703 C C . GLY A 1 91 ? 22.542 -1.834 -17.486 1.00 63.88 91 GLY A C 1
ATOM 704 O O . GLY A 1 91 ? 23.229 -2.445 -18.297 1.00 63.88 91 GLY A O 1
ATOM 705 N N . ALA A 1 92 ? 21.576 -0.991 -17.870 1.00 56.47 92 ALA A N 1
ATOM 706 C CA . ALA A 1 92 ? 21.282 -0.673 -19.273 1.00 56.47 92 ALA A CA 1
ATOM 707 C C . ALA A 1 92 ? 22.122 0.494 -19.834 1.00 56.47 92 ALA A C 1
ATOM 709 O O . ALA A 1 92 ? 22.170 0.673 -21.049 1.00 56.47 92 ALA A O 1
ATOM 710 N N . HIS A 1 93 ? 22.760 1.289 -18.965 1.00 47.88 93 HIS A N 1
ATOM 711 C CA . HIS A 1 93 ? 23.622 2.425 -19.332 1.00 47.88 93 HIS A CA 1
ATOM 712 C C . HIS A 1 93 ? 25.096 2.227 -18.915 1.00 47.88 93 HIS A C 1
ATOM 714 O O . HIS A 1 93 ? 25.852 3.201 -18.914 1.00 47.88 93 HIS A O 1
ATOM 720 N N . ALA A 1 94 ? 25.492 1.001 -18.549 1.00 46.12 94 ALA A N 1
ATOM 721 C CA . ALA A 1 94 ? 26.879 0.603 -18.287 1.00 46.12 94 ALA A CA 1
ATOM 722 C C . ALA A 1 94 ? 27.559 0.027 -19.537 1.00 46.12 94 ALA A C 1
ATOM 724 O O . ALA A 1 94 ? 26.870 -0.661 -20.325 1.00 46.12 94 ALA A O 1
#

Foldseek 3Di:
DDVVVLVVVLVVCVVVVVVHADVVLVVVLVVLVVVLVVLVVVLVVLVPPDDDDPVSVVVNVVSVVVSVVSVVVSVVSVVVSSVVVVVVVVVVVD

Sequence (94 aa):
MKPATYLTLLIHNHVNATDVLPSRELDALKASTAHMAALGRELRKFAVPNSSDVEDLSALRDLLEHVRHEVASAREASSAVVKRNLESWEGAHA

pLDDT: mean 70.61, std 9.66, range [46.12, 88.56]